Protein AF-Q7P648-F1 (afdb_monomer)

Structure (mmCIF, N/CA/C/O backbone):
data_AF-Q7P648-F1
#
_entry.id   AF-Q7P648-F1
#
loop_
_atom_site.group_PDB
_atom_site.id
_atom_site.type_symbol
_atom_site.label_atom_id
_atom_site.label_alt_id
_atom_site.label_comp_id
_atom_site.label_asym_id
_atom_site.label_entity_id
_atom_site.label_seq_id
_atom_site.pdbx_PDB_ins_code
_atom_site.Cartn_x
_atom_site.Cartn_y
_atom_site.Cartn_z
_atom_site.occupancy
_atom_site.B_iso_or_equiv
_atom_site.auth_seq_id
_atom_site.auth_comp_id
_atom_site.auth_asym_id
_atom_site.auth_atom_id
_atom_site.pdbx_PDB_model_num
ATOM 1 N N . MET A 1 1 ? 4.013 16.745 -14.734 1.00 41.75 1 MET A N 1
ATOM 2 C CA . MET A 1 1 ? 4.199 15.315 -14.386 1.00 41.75 1 MET A CA 1
ATOM 3 C C . MET A 1 1 ? 5.059 14.671 -15.479 1.00 41.75 1 MET A C 1
ATOM 5 O O . MET A 1 1 ? 4.629 14.628 -16.625 1.00 41.75 1 MET A O 1
ATOM 9 N N . GLN A 1 2 ? 6.311 14.293 -15.202 1.00 43.53 2 GLN A N 1
ATOM 10 C CA . GLN A 1 2 ? 7.154 13.600 -16.190 1.00 43.53 2 GLN A CA 1
ATOM 11 C C . GLN A 1 2 ? 6.906 12.091 -16.073 1.00 43.53 2 GLN A C 1
ATOM 13 O O . GLN A 1 2 ? 7.179 11.501 -15.031 1.00 43.53 2 GLN A O 1
ATOM 18 N N . TYR A 1 3 ? 6.356 11.461 -17.116 1.00 55.19 3 TYR A N 1
ATOM 19 C CA . TYR A 1 3 ? 6.206 10.007 -17.144 1.00 55.19 3 TYR A CA 1
ATOM 20 C C . TYR A 1 3 ? 7.590 9.349 -17.119 1.00 55.19 3 TYR A C 1
ATOM 22 O O . TYR A 1 3 ? 8.480 9.717 -17.886 1.00 55.19 3 TYR A O 1
ATOM 30 N N . ARG A 1 4 ? 7.767 8.350 -16.248 1.00 55.38 4 ARG A N 1
ATOM 31 C CA . ARG A 1 4 ? 9.038 7.623 -16.052 1.00 55.38 4 ARG A CA 1
ATOM 32 C C . ARG A 1 4 ? 9.595 7.008 -17.344 1.00 55.38 4 ARG A C 1
ATOM 34 O O . ARG A 1 4 ? 10.806 6.841 -17.484 1.00 55.38 4 ARG A O 1
ATOM 41 N N . THR A 1 5 ? 8.702 6.729 -18.288 1.00 58.66 5 THR A N 1
ATOM 42 C CA . THR A 1 5 ? 9.010 6.222 -19.624 1.00 58.66 5 THR A CA 1
ATOM 43 C C . THR A 1 5 ? 8.419 7.145 -20.685 1.00 58.66 5 THR A C 1
ATOM 45 O O . THR A 1 5 ? 7.750 6.685 -21.602 1.00 58.66 5 THR A O 1
ATOM 48 N N . LYS A 1 6 ? 8.615 8.467 -20.562 1.00 57.97 6 LYS A N 1
ATOM 49 C CA . LYS A 1 6 ? 8.433 9.330 -21.733 1.00 57.97 6 LYS A CA 1
ATOM 50 C C . LYS A 1 6 ? 9.359 8.804 -22.825 1.00 57.97 6 LYS A C 1
ATOM 52 O O . LYS A 1 6 ? 10.578 8.770 -22.636 1.00 57.97 6 LYS A O 1
ATOM 57 N N . ILE A 1 7 ? 8.758 8.374 -23.927 1.00 59.25 7 ILE A N 1
ATOM 58 C CA . ILE A 1 7 ? 9.444 8.182 -25.196 1.00 59.25 7 ILE A CA 1
ATOM 59 C C . ILE A 1 7 ? 9.730 9.607 -25.681 1.00 59.25 7 ILE A C 1
ATOM 61 O O . ILE A 1 7 ? 8.937 10.190 -26.401 1.00 59.25 7 ILE A O 1
ATOM 65 N N . ASN A 1 8 ? 10.759 10.241 -25.116 1.00 62.06 8 ASN A N 1
ATOM 66 C CA . ASN A 1 8 ? 11.302 11.465 -25.683 1.00 62.06 8 ASN A CA 1
ATOM 67 C C . ASN A 1 8 ? 12.472 11.014 -26.545 1.00 62.06 8 ASN A C 1
ATOM 69 O O . ASN A 1 8 ? 13.441 10.476 -26.000 1.00 62.06 8 ASN A O 1
ATOM 73 N N . GLU A 1 9 ? 12.315 11.134 -27.858 1.00 59.97 9 GLU A N 1
ATOM 74 C CA . GLU A 1 9 ? 13.152 10.482 -28.872 1.00 59.97 9 GLU A CA 1
ATOM 75 C C . GLU A 1 9 ? 14.646 10.787 -28.693 1.00 59.97 9 GLU A C 1
ATOM 77 O O . GLU A 1 9 ? 15.483 9.914 -28.897 1.00 59.97 9 GLU A O 1
ATOM 82 N N . GLU A 1 10 ? 14.977 11.963 -28.160 1.00 65.19 10 GLU A N 1
ATOM 83 C CA . GLU A 1 10 ? 16.351 12.450 -28.003 1.00 65.19 10 GLU A CA 1
ATOM 84 C C . GLU A 1 10 ? 17.234 11.642 -27.026 1.00 65.19 10 GLU A C 1
ATOM 86 O O . GLU A 1 10 ? 18.448 11.810 -27.034 1.00 65.19 10 GLU A O 1
ATOM 91 N N . ASN A 1 11 ? 16.679 10.783 -26.153 1.00 66.94 11 ASN A N 1
ATOM 92 C CA . ASN A 1 11 ? 17.452 10.149 -25.063 1.00 66.94 11 ASN A CA 1
ATOM 93 C C . ASN A 1 11 ? 17.079 8.685 -24.744 1.00 66.94 11 ASN A C 1
ATOM 95 O O . ASN A 1 11 ? 17.278 8.199 -23.618 1.00 66.94 11 ASN A O 1
ATOM 99 N N . ILE A 1 12 ? 16.515 7.947 -25.702 1.00 73.75 12 ILE A N 1
ATOM 100 C CA . ILE A 1 12 ? 16.133 6.544 -25.488 1.00 73.75 12 ILE A CA 1
ATOM 101 C C . ILE A 1 12 ? 17.317 5.625 -25.790 1.00 73.75 12 ILE A C 1
ATOM 103 O O . ILE A 1 12 ? 17.693 5.416 -26.934 1.00 73.75 12 ILE A O 1
ATOM 107 N N . LYS A 1 13 ? 17.884 5.029 -24.739 1.00 82.75 13 LYS A N 1
ATOM 108 C CA . LYS A 1 13 ? 18.907 3.981 -24.856 1.00 82.75 13 LYS A CA 1
ATOM 109 C C . LYS A 1 13 ? 18.249 2.607 -24.962 1.00 82.75 13 LYS A C 1
ATOM 111 O O . LYS A 1 13 ? 17.292 2.333 -24.235 1.00 82.75 13 LYS A O 1
ATOM 116 N N . GLU A 1 14 ? 18.822 1.714 -25.765 1.00 84.12 14 GLU A N 1
ATOM 117 C CA . GLU A 1 14 ? 18.399 0.308 -25.873 1.00 84.12 14 GLU A CA 1
ATOM 118 C C . GLU A 1 14 ? 18.271 -0.357 -24.493 1.00 84.12 14 GLU A C 1
ATOM 120 O O . GLU A 1 14 ? 17.258 -0.977 -24.175 1.00 84.12 14 GLU A O 1
ATOM 125 N N . SER A 1 15 ? 19.242 -0.127 -23.604 1.00 82.25 15 SER A N 1
ATOM 126 C CA . SER A 1 15 ? 19.221 -0.646 -22.232 1.00 82.25 15 SER A CA 1
ATOM 127 C C . SER A 1 15 ? 17.984 -0.217 -21.434 1.0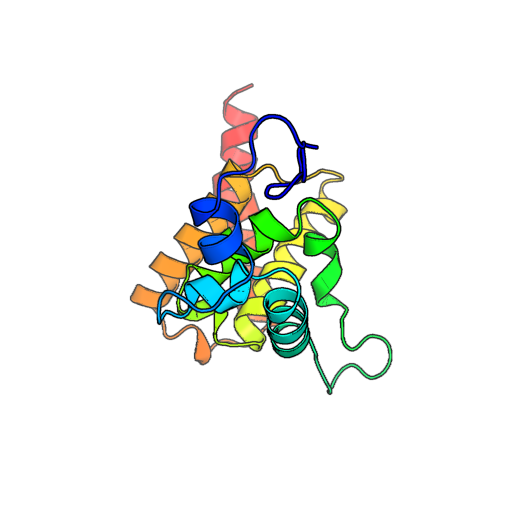0 82.25 15 SER A C 1
ATOM 129 O O . SER A 1 15 ? 17.471 -0.994 -20.628 1.00 82.25 15 SER A O 1
ATOM 131 N N . LYS A 1 16 ? 17.461 0.991 -21.675 1.00 79.00 16 LYS A N 1
ATOM 132 C CA . LYS A 1 16 ? 16.246 1.505 -21.029 1.00 79.00 16 LYS A CA 1
ATOM 133 C C . LYS A 1 16 ? 14.995 0.828 -21.583 1.00 79.00 16 LYS A C 1
ATOM 135 O O . LYS A 1 16 ? 14.087 0.538 -20.800 1.00 79.00 16 LYS A O 1
ATOM 140 N N . ILE A 1 17 ? 14.957 0.551 -22.889 1.00 80.50 17 ILE A N 1
ATOM 141 C CA . ILE A 1 17 ? 13.882 -0.224 -23.525 1.00 80.50 17 ILE A CA 1
ATOM 142 C C . ILE A 1 17 ? 13.879 -1.644 -22.957 1.00 80.50 17 ILE A C 1
ATOM 144 O O . ILE A 1 17 ? 12.867 -2.076 -22.407 1.00 80.50 17 ILE A O 1
ATOM 148 N N . LEU A 1 18 ? 15.028 -2.324 -22.993 1.00 81.88 18 LEU A N 1
ATOM 149 C CA . LEU A 1 18 ? 15.190 -3.676 -22.459 1.00 81.88 18 LEU A CA 1
ATOM 150 C C . LEU A 1 18 ? 14.778 -3.760 -20.987 1.00 81.88 18 LEU A C 1
ATOM 152 O O . LEU A 1 18 ? 14.035 -4.658 -20.616 1.00 81.88 18 LEU A O 1
ATOM 156 N N . PHE A 1 19 ? 15.186 -2.798 -20.157 1.00 79.12 19 PHE A N 1
ATOM 157 C CA . PHE A 1 19 ? 14.821 -2.769 -18.739 1.00 79.12 19 PHE A CA 1
ATOM 158 C C . PHE A 1 19 ? 13.329 -2.501 -18.487 1.00 79.12 19 PHE A C 1
ATOM 160 O O . PHE A 1 19 ? 12.764 -3.001 -17.516 1.00 79.12 19 PHE A O 1
ATOM 167 N N . SER A 1 20 ? 12.694 -1.670 -19.315 1.00 76.31 20 SER A N 1
ATOM 168 C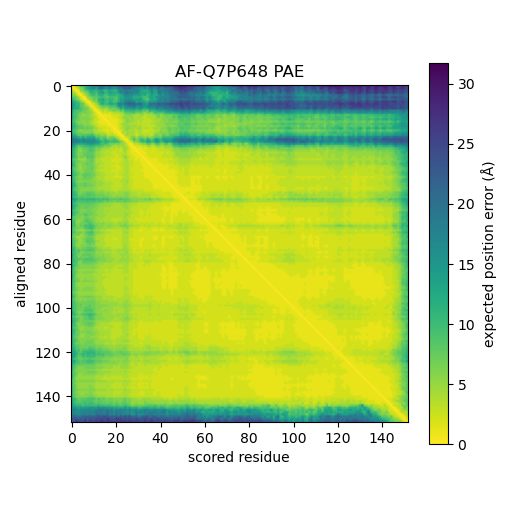 CA . SER A 1 20 ? 11.321 -1.211 -19.068 1.00 76.31 20 SER A CA 1
ATOM 169 C C . SER A 1 20 ? 10.265 -2.114 -19.699 1.00 76.31 20 SER A C 1
ATOM 171 O O . SER A 1 20 ? 9.151 -2.171 -19.186 1.00 76.31 20 SER A O 1
ATOM 173 N N . TYR A 1 21 ? 10.592 -2.800 -20.795 1.00 81.56 21 TYR A N 1
ATOM 174 C CA . TYR A 1 21 ? 9.623 -3.537 -21.610 1.00 81.56 21 TYR A CA 1
ATOM 175 C C . TYR A 1 21 ? 9.914 -5.034 -21.721 1.00 81.56 21 TYR A C 1
ATOM 177 O O . TYR A 1 21 ? 8.978 -5.796 -21.947 1.00 81.56 21 TYR A O 1
ATOM 185 N N . PHE A 1 22 ? 11.151 -5.476 -21.487 1.00 83.19 22 PHE A N 1
ATOM 186 C CA . PHE A 1 22 ? 11.527 -6.885 -21.589 1.00 83.19 22 PHE A CA 1
ATOM 187 C C . PHE A 1 22 ? 11.906 -7.468 -20.223 1.00 83.19 22 PHE A C 1
ATOM 189 O O . PHE A 1 22 ? 12.439 -6.790 -19.345 1.00 83.19 22 PHE A O 1
ATOM 196 N N . PHE A 1 23 ? 11.657 -8.764 -20.034 1.00 79.62 23 PHE A N 1
ATOM 197 C CA . PHE A 1 23 ? 11.993 -9.499 -18.809 1.00 79.62 23 PHE A CA 1
ATOM 198 C C . PHE A 1 23 ? 13.460 -9.944 -18.799 1.00 79.62 23 PHE A C 1
ATOM 200 O O . PHE A 1 23 ? 13.772 -11.111 -18.590 1.00 79.62 23 PHE A O 1
ATOM 207 N N . LYS A 1 24 ? 14.383 -9.009 -19.045 1.00 71.69 24 LYS A N 1
ATOM 208 C CA . LYS A 1 24 ? 15.821 -9.315 -19.116 1.00 71.69 24 LYS A CA 1
ATOM 209 C C . LYS A 1 24 ? 16.414 -9.701 -17.751 1.00 71.69 24 LYS A C 1
ATOM 211 O O . LYS A 1 24 ? 17.375 -10.455 -17.702 1.00 71.69 24 LYS A O 1
ATOM 216 N N . ASN A 1 25 ? 15.819 -9.217 -16.656 1.00 65.12 25 ASN A N 1
ATOM 217 C CA . ASN A 1 25 ? 16.218 -9.546 -15.286 1.00 65.12 25 ASN A CA 1
ATOM 218 C C . ASN A 1 25 ? 15.091 -10.305 -14.566 1.00 65.12 25 ASN A C 1
ATOM 220 O O . ASN A 1 25 ? 13.944 -9.852 -14.549 1.00 65.12 25 ASN A O 1
ATOM 224 N N . SER A 1 26 ? 15.423 -11.419 -13.911 1.00 64.44 26 SER A N 1
ATOM 225 C CA . SER A 1 26 ? 14.496 -12.225 -13.111 1.00 64.44 26 SER A CA 1
ATOM 226 C C . SER A 1 26 ? 14.333 -11.643 -11.701 1.00 64.44 26 SER A C 1
ATOM 228 O O . SER A 1 26 ? 15.190 -11.821 -10.838 1.00 64.44 26 SER A O 1
ATOM 230 N N . GLY A 1 27 ? 13.233 -10.937 -11.435 1.00 76.31 27 GLY A N 1
ATOM 231 C CA . GLY A 1 27 ? 12.921 -10.486 -10.077 1.00 76.31 27 GLY A CA 1
ATOM 232 C C . GLY A 1 27 ? 11.565 -9.804 -9.963 1.00 76.31 27 GLY A C 1
ATOM 233 O O . GLY A 1 27 ? 11.119 -9.159 -10.905 1.00 76.31 27 GLY A O 1
ATOM 234 N N . LYS A 1 28 ? 10.922 -9.882 -8.789 1.00 79.44 28 LYS A N 1
ATOM 235 C CA . LYS A 1 28 ? 9.562 -9.346 -8.539 1.00 79.44 28 LYS A CA 1
ATOM 236 C C . LYS A 1 28 ? 9.374 -7.893 -8.999 1.00 79.44 28 LYS A C 1
ATOM 238 O O . LYS A 1 28 ? 8.303 -7.510 -9.454 1.00 79.44 28 LYS A O 1
ATOM 243 N N . ARG A 1 29 ? 10.438 -7.087 -8.941 1.00 83.06 29 ARG A N 1
ATOM 244 C CA . ARG A 1 29 ? 10.427 -5.674 -9.334 1.00 83.06 29 ARG A CA 1
ATOM 245 C C . ARG A 1 29 ? 10.081 -5.445 -10.813 1.00 83.06 29 ARG A C 1
ATOM 247 O O . ARG A 1 29 ? 9.494 -4.412 -11.127 1.00 83.06 29 ARG A O 1
ATOM 254 N N . ILE A 1 30 ? 10.409 -6.370 -11.721 1.00 86.19 30 ILE A N 1
ATOM 255 C CA . ILE A 1 30 ? 10.086 -6.198 -13.149 1.00 86.19 30 ILE A CA 1
ATOM 256 C C . ILE A 1 30 ? 8.571 -6.189 -13.384 1.00 86.19 30 ILE A C 1
ATOM 258 O O . ILE A 1 30 ? 8.087 -5.439 -14.231 1.00 86.19 30 ILE A O 1
ATOM 262 N N . LEU A 1 31 ? 7.821 -6.926 -12.555 1.00 86.94 31 LEU A N 1
ATOM 263 C CA . LEU A 1 31 ? 6.364 -7.037 -12.633 1.00 86.94 31 LEU A CA 1
ATOM 264 C C . LEU A 1 31 ? 5.669 -5.689 -12.430 1.00 86.94 31 LEU A C 1
ATOM 266 O O . LEU A 1 31 ? 4.593 -5.467 -12.968 1.00 86.94 31 LEU A O 1
ATOM 270 N N . VAL A 1 32 ? 6.302 -4.775 -11.691 1.00 88.81 32 VAL A N 1
ATOM 271 C CA . VAL A 1 32 ? 5.755 -3.449 -11.362 1.00 88.81 32 VAL A CA 1
ATOM 272 C C . VAL A 1 32 ? 6.394 -2.314 -12.165 1.00 88.81 32 VAL A C 1
ATOM 274 O O . VAL A 1 32 ? 5.872 -1.197 -12.195 1.00 88.81 32 VAL A O 1
ATOM 277 N N . ILE A 1 33 ? 7.510 -2.588 -12.848 1.00 86.88 33 ILE A N 1
ATOM 278 C CA . IL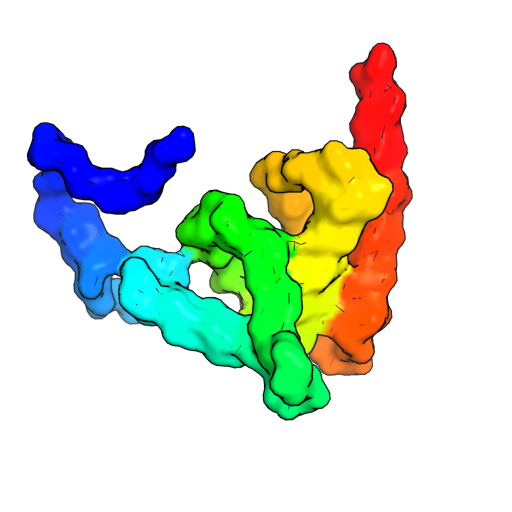E A 1 33 ? 8.159 -1.656 -13.780 1.00 86.88 33 ILE A CA 1
ATOM 279 C C . ILE A 1 33 ? 7.551 -1.775 -15.176 1.00 86.88 33 ILE A C 1
ATOM 281 O O . ILE A 1 33 ? 7.305 -0.747 -15.811 1.00 86.88 33 ILE A O 1
ATOM 285 N N . ASN A 1 34 ? 7.299 -2.994 -15.655 1.00 89.56 34 ASN A N 1
ATOM 286 C CA . ASN A 1 34 ? 6.780 -3.215 -16.998 1.00 89.56 34 ASN A CA 1
ATOM 287 C C . ASN A 1 34 ? 5.373 -2.584 -17.153 1.00 89.56 34 ASN A C 1
ATOM 289 O O . ASN A 1 34 ? 4.492 -2.858 -16.336 1.00 89.56 34 ASN A O 1
ATOM 293 N N . PRO A 1 35 ? 5.139 -1.698 -18.147 1.00 86.75 35 PRO A N 1
ATOM 294 C CA . PRO A 1 35 ? 3.856 -1.017 -18.366 1.00 86.75 35 PRO A CA 1
ATOM 295 C C . PRO A 1 35 ? 2.622 -1.914 -18.428 1.00 86.75 35 PRO A C 1
ATOM 297 O O . PRO A 1 35 ? 1.613 -1.545 -17.843 1.00 86.75 35 PRO A O 1
ATOM 300 N N . LEU A 1 36 ? 2.701 -3.072 -19.082 1.00 88.69 36 LEU A N 1
ATOM 301 C CA . LEU A 1 36 ? 1.558 -3.977 -19.225 1.00 88.69 36 LEU A CA 1
ATOM 302 C C . LEU A 1 36 ? 1.407 -4.869 -17.996 1.00 88.69 36 LEU A C 1
ATOM 304 O O . LEU A 1 36 ? 0.339 -4.956 -17.395 1.00 88.69 36 LEU A O 1
ATOM 308 N N . THR A 1 37 ? 2.512 -5.475 -17.566 1.00 90.69 37 THR A N 1
ATOM 309 C CA . THR A 1 37 ? 2.509 -6.431 -16.454 1.00 90.69 37 THR A CA 1
ATOM 310 C C . THR A 1 37 ? 2.063 -5.772 -15.152 1.00 90.69 37 THR A C 1
ATOM 312 O O . THR A 1 37 ? 1.300 -6.371 -14.393 1.00 90.69 37 THR A O 1
ATOM 315 N N . ARG A 1 38 ? 2.453 -4.511 -14.913 1.00 91.88 38 ARG A N 1
ATOM 316 C CA . ARG A 1 38 ? 2.047 -3.800 -13.695 1.00 91.88 38 ARG A CA 1
ATOM 317 C C . ARG A 1 38 ? 0.533 -3.634 -13.603 1.00 91.88 38 ARG A C 1
ATOM 319 O O . ARG A 1 38 ? 0.009 -3.666 -12.499 1.00 91.88 38 ARG A O 1
ATOM 326 N N . LEU A 1 39 ? -0.161 -3.451 -14.730 1.00 93.50 39 LEU A N 1
ATOM 327 C CA . LEU A 1 39 ? -1.614 -3.271 -14.736 1.00 93.50 39 LEU A CA 1
ATOM 328 C C . LEU A 1 39 ? -2.301 -4.553 -14.273 1.00 93.50 39 LEU A C 1
ATOM 330 O O . LEU A 1 39 ? -3.166 -4.498 -13.404 1.00 93.50 39 LEU A O 1
ATOM 334 N N . TRP A 1 40 ? -1.847 -5.704 -14.776 1.00 94.19 40 TRP A N 1
ATOM 335 C CA . TRP A 1 40 ? -2.377 -7.003 -14.372 1.00 94.19 40 TRP A CA 1
ATOM 336 C C . TRP A 1 40 ? -2.134 -7.290 -12.887 1.00 94.19 40 TRP A C 1
ATOM 338 O O . TRP A 1 40 ? -3.068 -7.624 -12.161 1.00 94.19 40 TRP A O 1
ATOM 348 N N . TRP A 1 41 ? -0.899 -7.111 -12.403 1.00 92.31 41 TRP A N 1
ATOM 349 C CA . TRP A 1 41 ? -0.580 -7.400 -11.000 1.00 92.31 41 TRP A CA 1
ATOM 350 C C . TRP A 1 41 ? -1.267 -6.450 -10.031 1.00 92.31 41 TRP A C 1
ATOM 352 O O . TRP A 1 41 ? -1.779 -6.905 -9.014 1.00 92.31 41 TRP A O 1
ATOM 362 N N . VAL A 1 42 ? -1.309 -5.152 -10.338 1.00 95.38 42 VAL A N 1
ATOM 363 C CA . VAL A 1 42 ? -2.032 -4.186 -9.502 1.00 95.38 42 VAL A CA 1
ATOM 364 C C . VAL A 1 42 ? -3.518 -4.520 -9.498 1.00 95.38 42 VAL A C 1
ATOM 366 O O . VAL A 1 42 ? -4.097 -4.600 -8.421 1.00 95.38 42 VAL A O 1
ATOM 369 N N . GLY A 1 43 ? -4.108 -4.794 -10.667 1.00 95.81 43 GLY A N 1
ATOM 370 C CA . GLY A 1 43 ? -5.505 -5.210 -10.784 1.00 95.81 43 GLY A CA 1
ATOM 371 C C . GLY A 1 43 ? -5.812 -6.431 -9.922 1.00 95.81 43 GLY A C 1
ATOM 372 O O . GLY A 1 43 ? -6.727 -6.388 -9.110 1.00 95.81 43 GLY A O 1
ATOM 373 N N . ARG A 1 44 ? -4.985 -7.480 -10.000 1.00 94.38 44 ARG A N 1
ATOM 374 C CA . ARG A 1 44 ? -5.123 -8.680 -9.160 1.00 94.38 44 ARG A CA 1
ATOM 375 C C . ARG A 1 44 ? -5.051 -8.378 -7.659 1.00 94.38 44 ARG A C 1
ATOM 377 O O . ARG A 1 44 ? -5.740 -9.026 -6.883 1.00 94.38 44 ARG A O 1
ATOM 384 N N . GLN A 1 45 ? -4.192 -7.448 -7.248 1.00 94.88 45 GLN A N 1
ATOM 385 C CA . GLN A 1 45 ? -3.967 -7.126 -5.834 1.00 94.88 45 GLN A CA 1
ATOM 386 C C . GLN A 1 45 ? -5.069 -6.245 -5.243 1.00 94.88 45 GLN A C 1
ATOM 388 O O . GLN A 1 45 ? -5.371 -6.355 -4.058 1.00 94.88 45 GLN A O 1
ATOM 393 N N . VAL A 1 46 ? -5.666 -5.371 -6.053 1.00 96.81 46 VAL A N 1
ATOM 394 C CA . VAL A 1 46 ? -6.728 -4.461 -5.601 1.00 96.81 46 VAL A CA 1
ATOM 395 C C . VAL A 1 46 ? -8.135 -5.005 -5.821 1.00 96.81 46 VAL A C 1
ATOM 397 O O . VAL A 1 46 ? -9.058 -4.490 -5.203 1.00 96.81 46 VAL A O 1
ATOM 400 N N . TYR A 1 47 ? -8.294 -6.030 -6.663 1.00 97.25 47 TYR A N 1
ATOM 401 C CA . TYR A 1 47 ? -9.576 -6.682 -6.892 1.00 97.25 47 TYR A CA 1
ATOM 402 C C . TYR A 1 47 ? -10.105 -7.324 -5.606 1.00 97.25 47 TYR A C 1
ATOM 404 O O . TYR A 1 47 ? -9.385 -8.043 -4.903 1.00 97.25 47 TYR A O 1
ATOM 412 N N . ASP A 1 48 ? -11.373 -7.071 -5.320 1.00 96.94 48 ASP A N 1
ATOM 413 C CA . ASP A 1 48 ? -12.107 -7.623 -4.194 1.00 96.94 48 ASP A CA 1
ATOM 414 C C . ASP A 1 48 ? -13.432 -8.200 -4.689 1.00 96.94 48 ASP A C 1
ATOM 416 O O . ASP A 1 48 ? -14.373 -7.471 -4.994 1.00 96.94 48 ASP A O 1
ATOM 420 N N . SER A 1 49 ? -13.508 -9.527 -4.776 1.00 96.50 49 SER A N 1
ATOM 421 C CA . SER A 1 49 ? -14.711 -10.220 -5.242 1.00 96.50 49 SER A CA 1
ATOM 422 C C . SER A 1 49 ? -15.890 -10.109 -4.278 1.00 96.50 49 SER A C 1
ATOM 424 O O . SER A 1 49 ? -17.005 -10.429 -4.675 1.00 96.50 49 SER A O 1
ATOM 426 N N . SER A 1 50 ? -15.660 -9.709 -3.022 1.00 95.50 50 SER A N 1
ATOM 427 C CA . SER A 1 50 ? -16.739 -9.540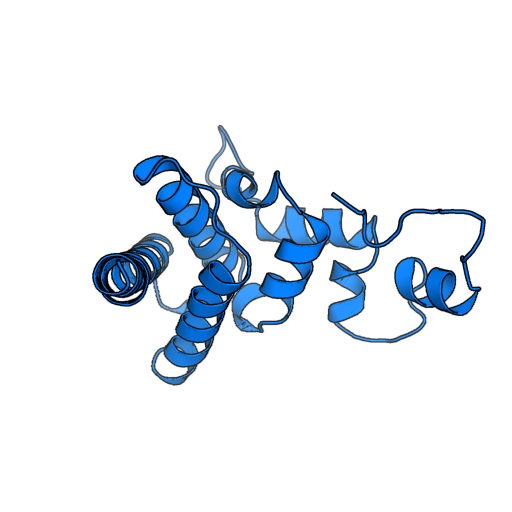 -2.044 1.00 95.50 50 SER A CA 1
ATOM 428 C C . SER A 1 50 ? -17.518 -8.237 -2.247 1.00 95.50 50 SER A C 1
ATOM 430 O O . SER A 1 50 ? -18.689 -8.162 -1.883 1.00 95.50 50 SER A O 1
ATOM 432 N N . ASN A 1 51 ? -16.905 -7.232 -2.881 1.00 95.38 51 ASN A N 1
ATOM 433 C CA . ASN A 1 51 ? -17.545 -5.959 -3.192 1.00 95.38 51 ASN A CA 1
ATOM 434 C C . ASN A 1 51 ? -18.057 -5.970 -4.637 1.00 95.38 51 ASN A C 1
ATOM 436 O O . ASN A 1 51 ? -17.351 -5.577 -5.563 1.00 95.38 51 ASN A O 1
ATOM 440 N N . THR A 1 52 ? -19.291 -6.433 -4.839 1.00 94.12 52 THR A N 1
ATOM 441 C CA . THR A 1 52 ? -19.883 -6.588 -6.178 1.00 94.12 52 THR A CA 1
ATOM 442 C C . THR A 1 52 ? -20.190 -5.263 -6.873 1.00 94.12 52 THR A C 1
ATOM 444 O O . THR A 1 52 ? -20.208 -5.217 -8.100 1.00 94.12 52 THR A O 1
ATOM 447 N N . GLU A 1 53 ? -20.423 -4.189 -6.118 1.00 97.06 53 GLU A N 1
ATOM 448 C CA . GLU A 1 53 ? -20.724 -2.863 -6.673 1.00 97.06 53 GLU A CA 1
ATOM 449 C C . GLU A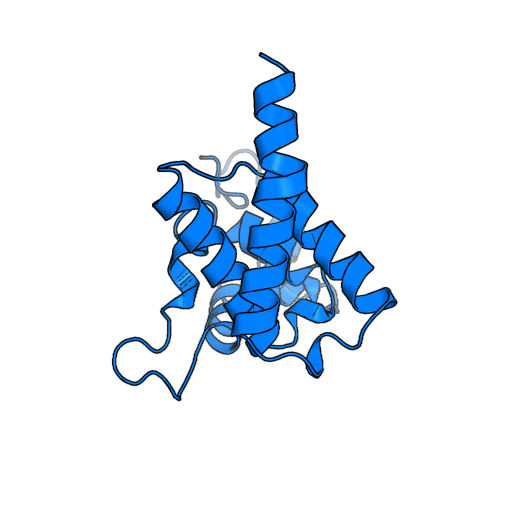 1 53 ? -19.465 -2.168 -7.196 1.00 97.06 53 GLU A C 1
ATOM 451 O O . GLU A 1 53 ? -19.478 -1.555 -8.265 1.00 97.06 53 GLU A O 1
ATOM 456 N N . ASN A 1 54 ? -18.360 -2.274 -6.455 1.00 96.75 54 ASN A N 1
ATOM 457 C CA . ASN A 1 54 ? -17.081 -1.698 -6.841 1.00 96.75 54 ASN A CA 1
ATOM 458 C C . ASN A 1 54 ? -15.909 -2.607 -6.437 1.00 96.75 54 ASN A C 1
ATOM 460 O O . ASN A 1 54 ? -15.214 -2.323 -5.455 1.00 96.75 54 ASN A O 1
ATOM 464 N N . PRO A 1 55 ? -15.604 -3.648 -7.235 1.00 97.25 55 PRO A N 1
ATOM 465 C CA . PRO A 1 55 ? -14.517 -4.582 -6.935 1.00 97.25 55 PRO A CA 1
ATOM 466 C C . PRO A 1 55 ? -13.120 -3.946 -6.906 1.00 97.25 55 PRO A C 1
ATOM 468 O O . PRO A 1 55 ? -12.166 -4.575 -6.460 1.00 97.25 55 PRO A O 1
ATOM 471 N N . PHE A 1 56 ? -12.969 -2.715 -7.406 1.00 97.38 56 PHE A N 1
ATOM 472 C CA . PHE A 1 56 ? -11.693 -2.005 -7.521 1.00 97.38 56 PHE A CA 1
ATOM 473 C C . PHE A 1 56 ? -11.648 -0.711 -6.692 1.00 97.38 56 PHE A C 1
ATOM 475 O O . PHE A 1 56 ? -10.849 0.184 -6.982 1.00 97.38 56 PHE A O 1
ATOM 482 N N . TYR A 1 57 ? -12.470 -0.604 -5.644 1.00 97.12 57 TYR A N 1
ATOM 483 C CA . TYR A 1 57 ? -12.580 0.586 -4.788 1.00 97.12 57 TYR A CA 1
ATOM 484 C C . TYR A 1 57 ? -11.233 1.108 -4.254 1.00 97.12 57 TYR A C 1
ATOM 486 O O . TYR A 1 57 ? -11.039 2.314 -4.116 1.00 97.12 57 TYR A O 1
ATOM 494 N N . ALA A 1 58 ? -10.259 0.223 -4.025 1.00 97.56 58 ALA A N 1
ATOM 495 C CA . ALA A 1 58 ? -8.932 0.584 -3.530 1.00 97.56 58 ALA A CA 1
ATOM 496 C C . ALA A 1 58 ? -8.047 1.338 -4.555 1.00 97.56 58 ALA A C 1
ATOM 498 O O . ALA A 1 58 ? -6.933 1.745 -4.225 1.00 97.56 58 ALA A O 1
ATOM 499 N N . LEU A 1 59 ? -8.492 1.554 -5.799 1.00 97.12 59 LEU A N 1
ATOM 500 C CA . LEU A 1 59 ? -7.703 2.267 -6.816 1.00 97.12 59 LEU A CA 1
ATOM 501 C C . LEU A 1 59 ? -7.624 3.785 -6.613 1.00 97.12 59 LEU A C 1
ATOM 503 O O . LEU A 1 59 ? -6.774 4.421 -7.241 1.00 97.12 59 LEU A O 1
ATOM 507 N N . GLU A 1 60 ? -8.459 4.376 -5.756 1.00 96.44 60 GLU A N 1
ATOM 508 C CA . GLU A 1 60 ? -8.578 5.835 -5.611 1.00 96.44 60 GLU A CA 1
ATOM 509 C C . GLU A 1 60 ? -7.229 6.533 -5.395 1.00 96.44 60 GLU A C 1
ATOM 511 O O . GLU A 1 60 ? -6.866 7.448 -6.143 1.00 96.44 60 GLU A O 1
ATOM 516 N N . PHE A 1 61 ? -6.413 6.037 -4.461 1.00 97.19 61 PHE A N 1
ATOM 517 C CA . PHE A 1 61 ? -5.096 6.616 -4.187 1.00 97.19 61 PHE A CA 1
ATOM 518 C C . PHE A 1 61 ? -4.125 6.507 -5.380 1.00 97.19 61 PHE A C 1
ATOM 520 O O . PHE A 1 61 ? -3.202 7.316 -5.523 1.00 97.19 61 PHE A O 1
ATOM 527 N N . LEU A 1 62 ? -4.304 5.523 -6.263 1.00 96.44 62 LEU A N 1
ATOM 528 C CA . LEU A 1 62 ? -3.405 5.254 -7.388 1.00 96.44 62 LEU A CA 1
ATOM 529 C C . LEU A 1 62 ? -3.735 6.055 -8.657 1.00 96.44 62 LEU A C 1
ATOM 531 O O . LEU A 1 62 ? -2.926 6.044 -9.589 1.00 96.44 62 LEU A O 1
ATOM 535 N N . LYS A 1 63 ? -4.850 6.801 -8.694 1.00 93.50 63 LYS A N 1
ATOM 536 C CA . LYS A 1 63 ? -5.254 7.624 -9.855 1.00 93.50 63 LYS A CA 1
ATOM 537 C C . LYS A 1 63 ? -4.200 8.658 -10.272 1.00 93.50 63 LYS A C 1
ATOM 539 O O . LYS A 1 63 ? -4.108 9.018 -11.443 1.00 93.50 63 LYS A O 1
ATOM 544 N N . ARG A 1 64 ? -3.384 9.137 -9.327 1.00 90.50 64 ARG A N 1
ATOM 545 C CA . ARG A 1 64 ? -2.293 10.097 -9.570 1.00 90.50 64 ARG A CA 1
ATOM 546 C C . ARG A 1 64 ? -0.942 9.430 -9.348 1.00 90.50 64 ARG A C 1
ATOM 548 O O . ARG A 1 64 ? -0.735 8.803 -8.317 1.00 90.50 64 ARG A O 1
ATOM 555 N N . ASP A 1 65 ? -0.005 9.630 -10.278 1.00 90.19 65 ASP A N 1
ATOM 556 C CA . ASP A 1 65 ? 1.370 9.105 -10.186 1.00 90.19 65 ASP A CA 1
ATOM 557 C C . ASP A 1 65 ? 1.440 7.568 -10.015 1.00 90.19 65 ASP A C 1
ATOM 559 O O . ASP A 1 65 ? 2.245 7.025 -9.254 1.00 90.19 65 ASP A O 1
ATOM 563 N N . PHE A 1 66 ? 0.578 6.860 -10.757 1.00 93.12 66 PHE A N 1
ATOM 564 C CA . PHE A 1 66 ? 0.393 5.407 -10.694 1.00 93.12 66 PHE A CA 1
ATOM 565 C C . PHE A 1 66 ? 1.717 4.634 -10.666 1.00 93.12 66 PHE A C 1
ATOM 567 O O . PHE A 1 66 ? 1.999 3.894 -9.727 1.00 93.12 66 PHE A O 1
ATOM 574 N N . GLY A 1 67 ? 2.580 4.844 -11.666 1.00 91.12 67 GLY A N 1
ATOM 575 C CA . GLY A 1 67 ? 3.816 4.074 -11.807 1.00 91.12 67 GLY A CA 1
ATOM 576 C C . GLY A 1 67 ? 4.799 4.248 -10.645 1.00 91.12 67 GLY A C 1
ATOM 577 O O . GLY A 1 67 ? 5.495 3.298 -10.285 1.00 91.12 67 GLY A O 1
ATOM 578 N N . THR A 1 68 ? 4.865 5.436 -10.046 1.00 91.75 68 THR A N 1
ATOM 579 C CA . THR A 1 68 ? 5.750 5.700 -8.904 1.00 91.75 68 THR A CA 1
ATOM 580 C C . THR A 1 68 ? 5.154 5.147 -7.619 1.00 91.75 68 THR A C 1
ATOM 582 O O . THR A 1 68 ? 5.878 4.510 -6.850 1.00 91.75 68 THR A O 1
ATOM 585 N N . LYS A 1 69 ? 3.855 5.357 -7.375 1.00 95.38 69 LYS A N 1
ATOM 586 C CA . LYS A 1 69 ? 3.163 4.830 -6.190 1.00 95.38 69 LYS A CA 1
ATOM 587 C C . LYS A 1 69 ? 3.203 3.304 -6.160 1.00 95.38 69 LYS A C 1
ATOM 589 O O . LYS A 1 69 ? 3.656 2.745 -5.165 1.00 95.38 69 LYS A O 1
ATOM 594 N N . VAL A 1 70 ? 2.864 2.656 -7.278 1.00 95.12 70 VAL A N 1
ATOM 595 C CA . VAL A 1 70 ? 2.941 1.197 -7.455 1.00 95.12 70 VAL A CA 1
ATOM 596 C C . VAL A 1 70 ? 4.357 0.697 -7.185 1.00 95.12 70 VAL A C 1
ATOM 598 O O . VAL A 1 70 ? 4.536 -0.176 -6.342 1.00 95.12 70 VAL A O 1
ATOM 601 N N . LEU A 1 71 ? 5.389 1.283 -7.804 1.00 93.19 71 LEU A N 1
ATOM 602 C CA . LEU A 1 71 ? 6.756 0.824 -7.544 1.00 93.19 71 LEU A CA 1
ATOM 603 C C . LEU A 1 71 ? 7.126 0.928 -6.058 1.00 93.19 71 LEU A C 1
ATOM 605 O O . LEU A 1 71 ? 7.728 0.001 -5.523 1.00 93.19 71 LEU A O 1
ATOM 609 N N . ASN A 1 72 ? 6.813 2.051 -5.405 1.00 95.12 72 ASN A N 1
ATOM 610 C CA . ASN A 1 72 ? 7.175 2.241 -4.000 1.00 95.12 72 ASN A CA 1
ATOM 611 C C . ASN A 1 72 ? 6.420 1.260 -3.088 1.00 95.12 72 ASN A C 1
ATOM 613 O O . ASN A 1 72 ? 7.050 0.685 -2.211 1.00 95.12 72 ASN A O 1
ATOM 617 N N . LEU A 1 73 ? 5.116 1.049 -3.300 1.00 96.12 73 LEU A N 1
ATOM 618 C CA . LEU A 1 73 ? 4.299 0.140 -2.487 1.00 96.12 73 LEU A CA 1
ATOM 619 C C . LEU A 1 73 ? 4.742 -1.320 -2.649 1.00 96.12 73 LEU A C 1
ATOM 621 O O . LEU A 1 73 ? 5.067 -1.988 -1.673 1.00 96.12 73 LEU A 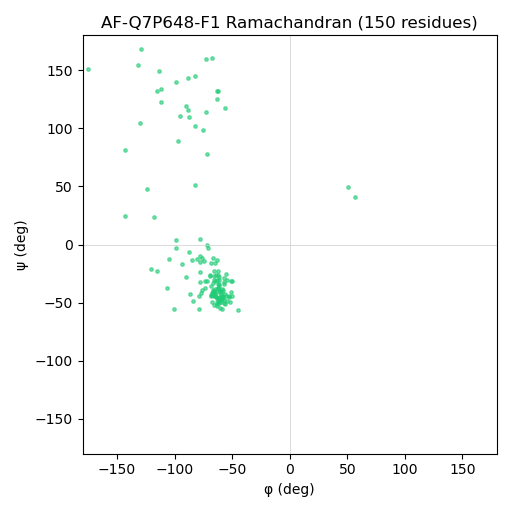O 1
ATOM 625 N N . PHE A 1 74 ? 4.846 -1.800 -3.887 1.00 93.81 74 PHE A N 1
ATOM 626 C CA . PHE A 1 74 ? 5.198 -3.194 -4.176 1.00 93.81 74 PHE A CA 1
ATOM 627 C C . PHE A 1 74 ? 6.696 -3.505 -4.026 1.00 93.81 74 PHE A C 1
ATOM 629 O O . PHE A 1 74 ? 7.136 -4.615 -4.316 1.00 93.81 74 PHE A O 1
ATOM 636 N N . SER A 1 75 ? 7.498 -2.541 -3.562 1.00 92.00 75 SER A N 1
ATOM 637 C CA . SER A 1 75 ? 8.860 -2.814 -3.088 1.00 92.00 75 SER A CA 1
ATOM 638 C C . SER A 1 75 ? 8.876 -3.452 -1.692 1.00 92.00 75 SER A C 1
ATOM 640 O O . SER A 1 75 ? 9.922 -3.938 -1.268 1.00 92.00 75 SER A O 1
ATOM 642 N N . TYR A 1 76 ? 7.743 -3.463 -0.982 1.00 93.56 76 TYR A N 1
ATOM 643 C CA . TYR A 1 76 ? 7.604 -4.076 0.337 1.00 93.56 76 TYR A CA 1
ATOM 644 C C . TYR A 1 76 ? 6.972 -5.469 0.246 1.00 93.56 76 TYR A C 1
ATOM 646 O O . TYR A 1 76 ? 6.018 -5.684 -0.498 1.00 93.56 76 TYR A O 1
ATOM 654 N N . ASN A 1 77 ? 7.470 -6.425 1.039 1.00 92.25 77 ASN A N 1
ATOM 655 C CA . ASN A 1 77 ? 7.012 -7.819 0.973 1.00 92.25 77 ASN A CA 1
ATOM 656 C C . ASN A 1 77 ? 5.554 -8.012 1.411 1.00 92.25 77 ASN A C 1
ATOM 658 O O . ASN A 1 77 ? 4.869 -8.852 0.826 1.00 92.25 77 ASN A O 1
ATOM 662 N N . TYR A 1 78 ? 5.066 -7.224 2.376 1.00 94.44 78 TYR A N 1
ATOM 663 C CA . TYR A 1 78 ? 3.670 -7.281 2.828 1.00 94.44 78 TYR A CA 1
ATOM 664 C C . TYR A 1 78 ? 2.672 -6.928 1.714 1.00 94.44 78 TYR A C 1
ATOM 666 O O . TYR A 1 78 ? 1.528 -7.366 1.750 1.00 94.44 78 TYR A O 1
ATOM 674 N N . ALA A 1 79 ? 3.101 -6.186 0.684 1.00 93.38 79 ALA A N 1
ATOM 675 C CA . ALA A 1 79 ? 2.252 -5.817 -0.448 1.00 93.38 79 ALA A CA 1
ATOM 676 C C . ALA A 1 79 ? 1.954 -7.005 -1.384 1.00 93.38 79 ALA A C 1
ATOM 678 O O . ALA A 1 79 ? 1.254 -6.854 -2.379 1.00 93.38 79 ALA A O 1
ATOM 679 N N . ASN A 1 80 ? 2.486 -8.199 -1.092 1.00 91.44 80 ASN A N 1
ATOM 680 C CA . ASN A 1 80 ? 2.061 -9.426 -1.766 1.00 91.44 80 ASN A CA 1
ATOM 681 C C . ASN A 1 80 ? 0.721 -9.956 -1.231 1.00 91.44 80 ASN A C 1
ATOM 683 O O . ASN A 1 80 ? 0.125 -10.803 -1.894 1.00 91.44 80 ASN A O 1
ATOM 687 N N . ASN A 1 81 ? 0.253 -9.473 -0.073 1.00 95.75 81 ASN A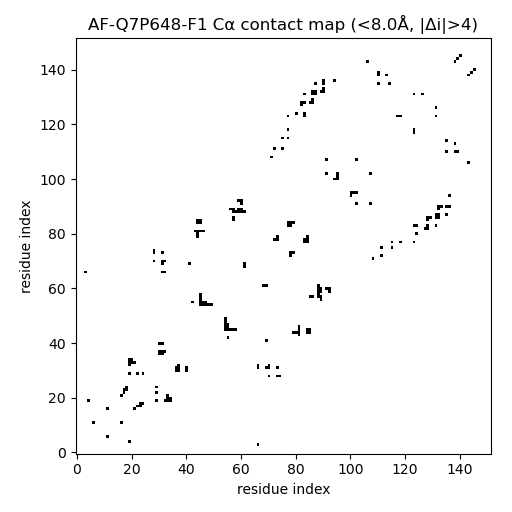 N 1
ATOM 688 C CA . ASN A 1 81 ? -1.068 -9.786 0.456 1.00 95.75 81 ASN A CA 1
ATOM 689 C C . ASN A 1 81 ? -2.101 -8.752 -0.057 1.00 95.75 81 ASN A C 1
ATOM 691 O O . ASN A 1 81 ? -1.971 -7.560 0.260 1.00 95.75 81 ASN A O 1
ATOM 695 N N . PRO A 1 82 ? -3.142 -9.176 -0.803 1.00 96.62 82 PRO A N 1
ATOM 696 C CA . PRO A 1 82 ? -4.195 -8.286 -1.294 1.00 96.62 82 PRO A CA 1
ATOM 697 C C . PRO A 1 82 ? -4.929 -7.528 -0.182 1.00 96.62 82 PRO A C 1
ATOM 699 O O . PRO A 1 82 ? -5.183 -6.336 -0.331 1.00 96.62 82 PRO A O 1
ATOM 702 N N . LYS A 1 83 ? -5.204 -8.176 0.962 1.00 97.19 83 LYS A N 1
ATOM 703 C CA . LYS A 1 83 ? -5.875 -7.553 2.119 1.00 97.19 83 LYS A CA 1
ATOM 704 C C . LYS A 1 83 ? -5.070 -6.364 2.639 1.00 97.19 83 LYS A C 1
ATOM 706 O O . LYS A 1 83 ? -5.595 -5.263 2.777 1.00 97.19 83 LYS A O 1
ATOM 711 N N . ILE A 1 84 ? -3.767 -6.563 2.850 1.00 97.88 84 ILE A N 1
ATOM 712 C CA . ILE A 1 84 ? -2.863 -5.502 3.319 1.00 97.88 84 ILE A CA 1
ATOM 713 C C . ILE A 1 84 ? -2.750 -4.394 2.264 1.00 97.88 84 ILE A C 1
ATOM 715 O O . ILE A 1 84 ? -2.812 -3.211 2.593 1.00 97.88 84 ILE A O 1
ATOM 719 N N . THR A 1 85 ? -2.613 -4.757 0.988 1.00 97.75 85 THR A N 1
ATOM 720 C CA . THR A 1 85 ? -2.508 -3.785 -0.111 1.00 97.75 85 THR A CA 1
ATOM 721 C C . THR A 1 85 ? -3.756 -2.907 -0.198 1.00 97.75 85 THR A C 1
ATOM 723 O O . THR A 1 85 ? -3.626 -1.682 -0.242 1.00 97.75 85 THR A O 1
ATOM 726 N N . ARG A 1 86 ? -4.957 -3.498 -0.167 1.00 98.38 86 ARG A N 1
ATOM 727 C CA . ARG A 1 86 ? -6.217 -2.745 -0.161 1.00 98.38 86 ARG A CA 1
ATOM 728 C C . ARG A 1 86 ? -6.325 -1.852 1.067 1.00 98.38 86 ARG A C 1
ATOM 730 O O . ARG A 1 86 ? -6.543 -0.658 0.890 1.00 98.38 86 ARG A O 1
ATOM 737 N N . ALA A 1 87 ? -6.059 -2.373 2.268 1.00 98.44 87 ALA A N 1
ATOM 738 C CA . ALA A 1 87 ? -6.071 -1.583 3.502 1.00 98.44 87 ALA A CA 1
ATOM 739 C C . ALA A 1 87 ? -5.191 -0.326 3.402 1.00 98.44 87 ALA A C 1
ATOM 741 O O . ALA A 1 87 ? -5.615 0.775 3.747 1.00 98.44 87 ALA A O 1
ATOM 742 N N . ILE A 1 88 ? -3.973 -0.467 2.872 1.00 98.50 88 ILE A N 1
ATOM 743 C CA . ILE A 1 88 ? -3.052 0.659 2.682 1.00 98.50 88 ILE A CA 1
ATOM 744 C C . ILE A 1 88 ? -3.630 1.700 1.728 1.00 98.50 88 ILE A C 1
ATOM 746 O O . ILE A 1 88 ? -3.610 2.894 2.029 1.00 98.50 88 ILE A O 1
ATOM 750 N N . LEU A 1 89 ? -4.100 1.266 0.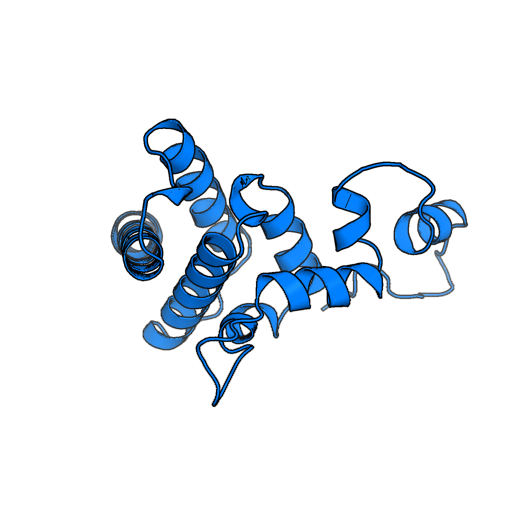561 1.00 98.56 89 LEU A N 1
ATOM 751 C CA . LEU A 1 89 ? -4.590 2.177 -0.469 1.00 98.56 89 LEU A CA 1
ATOM 752 C C . LEU A 1 89 ? -5.859 2.909 -0.025 1.00 98.56 89 LEU A C 1
ATOM 754 O O . LEU A 1 89 ? -5.963 4.119 -0.237 1.00 98.56 89 LEU A O 1
ATOM 758 N N . VAL A 1 90 ? -6.767 2.196 0.642 1.00 98.62 90 VAL A N 1
ATOM 759 C CA . VAL A 1 90 ? -7.992 2.748 1.229 1.00 98.62 90 VAL A CA 1
ATOM 760 C C . VAL A 1 90 ? -7.636 3.794 2.275 1.00 98.62 90 VAL A C 1
ATOM 762 O O . VAL A 1 90 ? -8.013 4.952 2.109 1.00 98.62 90 VAL A O 1
ATOM 765 N N . ALA A 1 91 ? -6.806 3.448 3.264 1.00 98.69 91 ALA A N 1
ATOM 766 C CA . ALA A 1 91 ? -6.401 4.376 4.317 1.00 98.69 91 ALA A CA 1
ATOM 767 C C . ALA A 1 91 ? -5.761 5.657 3.759 1.00 98.69 91 ALA A C 1
ATOM 769 O O . ALA A 1 91 ? -6.063 6.757 4.217 1.00 98.69 91 ALA A O 1
ATOM 770 N N . LEU A 1 92 ? -4.894 5.542 2.747 1.00 98.56 92 LEU A N 1
ATOM 771 C CA . LEU A 1 92 ? -4.272 6.707 2.112 1.00 98.56 92 LEU A CA 1
ATOM 772 C C . LEU A 1 92 ? -5.290 7.575 1.362 1.00 98.56 92 LEU A C 1
ATOM 774 O O . LEU A 1 92 ? -5.205 8.799 1.446 1.00 98.56 92 LEU A O 1
ATOM 778 N N . SER A 1 93 ? -6.246 6.965 0.656 1.00 98.31 93 SER A N 1
ATOM 779 C CA . SER A 1 93 ? -7.312 7.703 -0.035 1.00 98.31 93 SER A CA 1
ATOM 780 C C . SER A 1 93 ? -8.268 8.403 0.936 1.00 98.31 93 SER A C 1
ATOM 782 O O . SER A 1 93 ? -8.645 9.551 0.704 1.00 98.31 93 SER A O 1
ATOM 784 N N . GLU A 1 94 ? -8.601 7.762 2.058 1.00 98.50 94 GLU A N 1
ATOM 785 C CA . GLU A 1 94 ? -9.415 8.356 3.118 1.00 98.50 94 GLU A CA 1
ATOM 786 C C . GLU A 1 94 ? -8.699 9.534 3.768 1.00 98.50 94 GLU A C 1
ATOM 788 O O . GLU A 1 94 ? -9.297 10.592 3.911 1.00 98.50 94 GLU A O 1
ATOM 793 N N . ILE A 1 95 ? -7.405 9.404 4.079 1.00 98.31 95 ILE A N 1
ATOM 794 C CA . ILE A 1 95 ? -6.605 10.511 4.618 1.00 98.31 95 ILE A CA 1
ATOM 795 C C . ILE A 1 95 ? -6.591 11.702 3.647 1.00 98.31 95 ILE A C 1
ATOM 797 O O . ILE A 1 95 ? -6.750 12.843 4.089 1.00 98.31 95 ILE A O 1
ATOM 801 N N . GLU A 1 96 ? -6.410 11.467 2.341 1.00 97.25 96 GLU A N 1
ATOM 802 C CA . GLU A 1 96 ? -6.490 12.529 1.324 1.00 97.25 96 GLU A CA 1
ATOM 803 C C . GLU A 1 96 ? -7.865 13.212 1.335 1.00 97.25 96 GLU A C 1
ATOM 805 O O . GLU A 1 96 ? -7.938 14.442 1.355 1.00 97.25 96 GLU A O 1
ATOM 810 N N . LYS A 1 97 ? -8.948 12.426 1.382 1.00 97.38 97 LYS A N 1
ATOM 811 C CA . LYS A 1 97 ? -10.332 12.917 1.363 1.00 97.38 97 LYS A CA 1
ATOM 812 C C . LYS A 1 97 ? -10.706 13.687 2.632 1.00 97.38 97 LYS A C 1
ATOM 814 O O . LYS A 1 97 ? -11.214 14.798 2.535 1.00 97.38 97 LYS A O 1
ATOM 819 N N . GLU A 1 98 ? -10.437 13.123 3.806 1.00 97.19 98 GLU A N 1
ATOM 820 C CA . GLU A 1 98 ? -10.771 13.689 5.122 1.00 97.19 98 GLU A CA 1
ATOM 821 C C . GLU A 1 98 ? -10.077 15.028 5.375 1.00 97.19 98 GLU A C 1
ATOM 823 O O . GLU A 1 98 ? -10.651 15.920 5.994 1.00 97.19 98 GLU A O 1
ATOM 828 N N . ASN A 1 99 ? -8.845 15.181 4.886 1.00 95.00 99 ASN A N 1
ATOM 829 C CA . ASN A 1 99 ? -8.053 16.394 5.089 1.00 95.00 99 ASN A CA 1
ATOM 830 C C . ASN A 1 99 ? -8.092 17.341 3.881 1.00 95.00 99 ASN A C 1
ATOM 832 O O . ASN A 1 99 ? -7.502 18.417 3.944 1.00 95.00 99 ASN A O 1
ATOM 836 N N . ASN A 1 100 ? -8.759 16.950 2.789 1.00 95.69 100 ASN A N 1
ATOM 837 C CA . ASN A 1 100 ? -8.768 17.663 1.512 1.00 95.69 100 ASN A CA 1
ATOM 838 C C . ASN A 1 100 ? -7.347 17.999 1.005 1.00 95.69 100 ASN A C 1
ATOM 840 O O . ASN A 1 100 ? -7.033 19.140 0.660 1.00 95.69 100 ASN A O 1
ATOM 844 N N . ILE A 1 101 ? -6.461 16.997 0.993 1.00 94.69 101 ILE A N 1
ATOM 845 C CA . ILE A 1 101 ? -5.052 17.131 0.585 1.00 94.69 101 ILE A CA 1
ATOM 846 C C . ILE A 1 101 ? -4.654 16.082 -0.455 1.00 94.69 101 ILE A C 1
ATOM 848 O O . ILE A 1 101 ? -5.339 15.089 -0.670 1.00 94.69 101 ILE A O 1
ATOM 852 N N . VAL A 1 102 ? -3.476 16.272 -1.052 1.00 94.19 102 VAL A N 1
ATOM 853 C CA . VAL A 1 102 ? -2.772 15.232 -1.813 1.00 94.19 102 VAL A CA 1
ATOM 854 C C . VAL A 1 102 ? -1.517 14.834 -1.047 1.00 94.19 102 VAL A C 1
ATOM 856 O O . VAL A 1 102 ? -0.657 15.674 -0.769 1.00 94.19 102 VAL A O 1
ATOM 859 N N . LEU A 1 103 ? -1.387 13.552 -0.709 1.00 95.19 103 LEU A N 1
ATOM 860 C CA . LEU A 1 103 ? -0.234 13.050 0.028 1.00 95.19 103 LEU A CA 1
ATOM 861 C C . LEU A 1 103 ? 0.995 13.010 -0.881 1.00 95.19 103 LEU A C 1
ATOM 863 O O . LEU A 1 103 ? 1.100 12.223 -1.825 1.00 95.19 103 LEU A O 1
ATOM 867 N N . VAL A 1 104 ? 1.974 13.847 -0.552 1.00 94.00 104 VAL A N 1
ATOM 868 C CA . VAL A 1 104 ? 3.278 13.860 -1.216 1.00 94.00 104 VAL A CA 1
ATOM 869 C C . VAL A 1 104 ? 4.131 12.646 -0.821 1.00 94.00 104 VAL A C 1
ATOM 871 O O . VAL A 1 104 ? 3.934 12.007 0.217 1.00 94.00 104 VAL A O 1
ATOM 874 N N . ARG A 1 105 ? 5.126 12.330 -1.659 1.00 93.75 105 ARG A N 1
ATOM 875 C CA . ARG A 1 105 ? 5.926 11.098 -1.574 1.00 93.75 105 ARG A CA 1
ATOM 876 C C . ARG A 1 105 ? 6.565 10.814 -0.226 1.00 93.75 105 ARG A C 1
ATOM 878 O O . ARG A 1 105 ? 6.527 9.680 0.241 1.00 93.75 105 ARG A O 1
ATOM 885 N N . ASN A 1 106 ? 7.157 11.818 0.402 1.00 94.00 106 ASN A N 1
ATOM 886 C CA . ASN A 1 106 ? 7.801 11.643 1.702 1.00 94.00 106 ASN A CA 1
ATOM 887 C C . ASN A 1 106 ? 6.812 11.215 2.803 1.00 94.00 106 ASN A C 1
ATOM 889 O O . ASN A 1 106 ? 7.234 10.549 3.744 1.00 94.00 106 ASN A O 1
ATOM 893 N N . ILE A 1 107 ? 5.522 11.547 2.686 1.00 95.44 107 ILE A N 1
ATOM 894 C CA . ILE A 1 107 ? 4.505 11.213 3.684 1.00 95.44 107 ILE A CA 1
ATOM 895 C C . ILE A 1 107 ? 4.060 9.761 3.566 1.00 95.44 107 ILE A C 1
ATOM 897 O O . ILE A 1 107 ? 4.204 9.010 4.531 1.00 95.44 107 ILE A O 1
ATOM 901 N N . TYR A 1 108 ? 3.598 9.316 2.394 1.00 96.94 108 TYR A N 1
ATOM 902 C CA . TYR A 1 108 ? 3.159 7.922 2.259 1.00 96.94 108 TYR A CA 1
ATOM 903 C C . TYR A 1 108 ? 4.326 6.929 2.416 1.00 96.94 108 TYR A C 1
ATOM 905 O O . TYR A 1 108 ? 4.133 5.824 2.914 1.00 96.94 108 TYR A O 1
ATOM 913 N N . LEU A 1 109 ? 5.569 7.327 2.101 1.00 97.31 109 LEU A N 1
ATOM 914 C CA . LEU A 1 109 ? 6.747 6.500 2.390 1.00 97.31 109 LEU A CA 1
ATOM 915 C C . LEU A 1 109 ? 6.997 6.317 3.896 1.00 97.31 109 LEU A C 1
ATOM 917 O O . LEU A 1 109 ? 7.515 5.273 4.290 1.00 97.31 109 LEU A O 1
ATOM 921 N N . LYS A 1 110 ? 6.639 7.288 4.751 1.00 97.81 110 LYS A N 1
ATOM 922 C CA . LYS A 1 110 ? 6.695 7.104 6.214 1.00 97.81 110 LYS A CA 1
ATOM 923 C C . LYS A 1 110 ? 5.684 6.052 6.668 1.00 97.81 110 LYS A C 1
ATOM 925 O O . LYS A 1 110 ? 6.031 5.212 7.489 1.00 97.81 110 LYS A O 1
ATOM 930 N N . ILE A 1 111 ? 4.485 6.049 6.086 1.00 98.12 111 ILE A N 1
ATOM 931 C CA . ILE A 1 111 ? 3.452 5.039 6.362 1.00 98.12 111 ILE A CA 1
ATOM 932 C C . ILE A 1 111 ? 3.926 3.643 5.934 1.00 98.12 111 ILE A C 1
ATOM 934 O O . ILE A 1 111 ? 3.837 2.699 6.716 1.00 98.12 111 ILE A O 1
ATOM 938 N N . PHE A 1 112 ? 4.511 3.507 4.741 1.00 98.00 112 PHE A N 1
ATOM 939 C CA . PHE A 1 112 ? 5.038 2.218 4.278 1.00 98.00 112 PHE A CA 1
ATOM 940 C C . PHE A 1 112 ? 6.161 1.680 5.174 1.00 98.00 112 PHE A C 1
ATOM 942 O O . PHE A 1 112 ? 6.217 0.480 5.447 1.00 98.00 112 PHE A O 1
ATOM 949 N N . LYS A 1 113 ? 7.044 2.564 5.656 1.00 97.69 113 LYS A N 1
ATOM 950 C CA . LYS A 1 113 ? 8.087 2.218 6.634 1.00 97.69 113 LYS A CA 1
ATOM 951 C C . LYS A 1 113 ? 7.495 1.807 7.980 1.00 97.69 113 LYS A C 1
ATOM 953 O O . LYS A 1 113 ? 7.952 0.822 8.550 1.00 97.69 113 LYS A O 1
ATOM 958 N N . TYR A 1 114 ? 6.481 2.528 8.459 1.00 97.75 114 TYR A N 1
ATOM 959 C CA . TYR A 1 114 ? 5.764 2.184 9.685 1.00 97.75 114 TYR A CA 1
ATOM 960 C C . TYR A 1 114 ? 5.170 0.776 9.610 1.00 97.75 114 TYR A C 1
ATOM 962 O O . TYR A 1 114 ? 5.407 -0.016 10.515 1.00 97.75 114 TYR A O 1
ATOM 970 N N . LEU A 1 115 ? 4.485 0.423 8.520 1.00 97.69 115 LEU A N 1
ATOM 971 C CA . LEU A 1 115 ? 3.935 -0.926 8.353 1.00 97.69 115 LEU A CA 1
ATOM 972 C C . LEU A 1 115 ? 5.015 -1.999 8.251 1.00 97.69 115 LEU A C 1
ATOM 974 O O . LEU A 1 115 ? 4.861 -3.067 8.830 1.00 97.69 115 LEU A O 1
ATOM 978 N N . ASN A 1 116 ? 6.130 -1.711 7.575 1.00 97.12 116 ASN A N 1
ATOM 979 C CA . ASN A 1 116 ? 7.251 -2.648 7.522 1.00 97.12 116 ASN A CA 1
ATOM 980 C C . ASN A 1 116 ? 7.821 -2.937 8.920 1.00 97.12 116 ASN A C 1
ATOM 982 O O . ASN A 1 116 ? 8.154 -4.075 9.222 1.00 97.12 116 ASN A O 1
ATOM 986 N N . MET A 1 117 ? 7.921 -1.909 9.768 1.00 97.25 117 MET A N 1
ATOM 987 C CA . MET A 1 117 ? 8.331 -2.056 11.166 1.00 97.25 117 MET A CA 1
ATOM 988 C C . MET A 1 117 ? 7.273 -2.807 11.980 1.00 97.25 117 MET A C 1
ATOM 990 O O . MET A 1 117 ? 7.615 -3.708 12.737 1.00 97.25 117 MET A O 1
ATOM 994 N N . LEU A 1 118 ? 5.994 -2.467 11.803 1.00 96.44 118 LEU A N 1
ATOM 995 C CA . LEU A 1 118 ? 4.884 -3.119 12.490 1.00 96.44 118 LEU A CA 1
ATOM 996 C C . LEU A 1 118 ? 4.842 -4.623 12.184 1.00 96.44 118 LEU A C 1
ATOM 998 O O . LEU A 1 118 ? 4.675 -5.414 13.103 1.00 96.44 118 LEU A O 1
ATOM 1002 N N . GLY A 1 119 ? 5.088 -5.020 10.933 1.00 95.00 119 GLY A N 1
ATOM 1003 C CA . GLY A 1 119 ? 5.190 -6.427 10.534 1.00 95.00 119 GLY A CA 1
ATOM 1004 C C . GLY A 1 119 ? 6.390 -7.188 11.099 1.00 95.00 119 GLY A C 1
ATOM 1005 O O . GLY A 1 119 ? 6.425 -8.408 11.005 1.00 95.00 119 GLY A O 1
ATOM 1006 N N . GLY A 1 120 ? 7.359 -6.493 11.700 1.00 95.12 120 GLY A N 1
ATOM 1007 C CA . GLY A 1 120 ? 8.417 -7.118 12.498 1.00 95.12 120 GLY A CA 1
ATOM 1008 C C . GLY A 1 120 ? 8.021 -7.368 13.958 1.00 95.12 120 GLY A C 1
ATOM 1009 O O . GLY A 1 120 ? 8.730 -8.084 14.655 1.00 95.12 120 GLY A O 1
ATOM 1010 N N . ILE A 1 121 ? 6.918 -6.774 14.425 1.00 95.75 121 ILE A N 1
ATOM 1011 C CA . ILE A 1 121 ? 6.434 -6.866 15.813 1.00 95.75 121 ILE A CA 1
ATOM 1012 C C . ILE A 1 121 ? 5.199 -7.767 15.892 1.00 95.75 121 ILE A C 1
ATOM 1014 O O . ILE A 1 121 ? 5.031 -8.508 16.856 1.00 95.75 121 ILE A O 1
ATOM 1018 N N . ILE A 1 122 ? 4.329 -7.698 14.885 1.00 95.38 122 ILE A N 1
ATOM 1019 C CA . ILE A 1 122 ? 3.094 -8.478 14.802 1.00 95.38 122 ILE A CA 1
ATOM 1020 C C . ILE A 1 122 ? 2.960 -9.131 13.430 1.00 95.38 122 ILE A C 1
ATOM 1022 O O . ILE A 1 122 ? 3.462 -8.622 12.427 1.00 95.38 122 ILE A O 1
ATOM 1026 N N . ILE A 1 123 ? 2.218 -10.234 13.373 1.00 94.31 123 ILE A N 1
ATOM 1027 C CA . ILE A 1 123 ? 1.877 -10.898 12.116 1.00 94.31 123 ILE A CA 1
ATOM 1028 C C . ILE A 1 123 ? 0.792 -10.064 11.425 1.00 94.31 123 ILE A C 1
ATOM 1030 O O . ILE A 1 123 ? -0.380 -10.166 11.763 1.00 94.31 123 ILE A O 1
ATOM 1034 N N . LEU A 1 124 ? 1.164 -9.214 10.461 1.00 95.62 124 LEU A N 1
ATOM 1035 C CA . LEU A 1 124 ? 0.196 -8.343 9.769 1.00 95.62 124 LEU A CA 1
ATOM 1036 C C . LEU A 1 124 ? -0.942 -9.126 9.104 1.00 95.62 124 LEU A C 1
ATOM 1038 O O . LEU A 1 124 ? -2.059 -8.626 9.026 1.00 95.62 124 LEU A O 1
ATOM 1042 N N . ASP A 1 125 ? -0.663 -10.342 8.635 1.00 94.19 125 A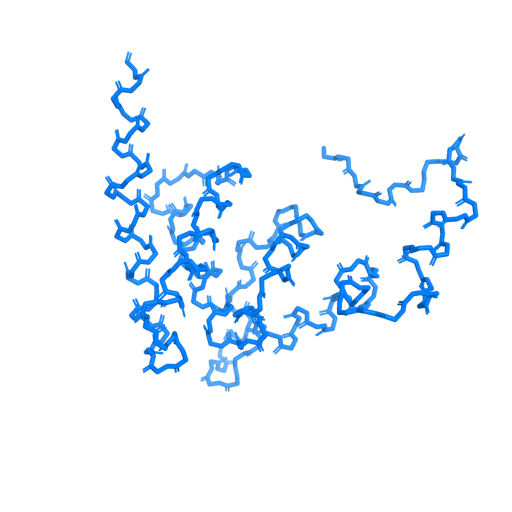SP A N 1
ATOM 1043 C CA . ASP A 1 125 ? -1.645 -11.182 7.950 1.00 94.19 125 ASP A CA 1
ATOM 1044 C C . ASP A 1 125 ? -2.801 -11.621 8.863 1.00 94.19 125 ASP A C 1
ATOM 1046 O O . ASP A 1 125 ? -3.890 -11.904 8.355 1.00 94.19 125 ASP A O 1
ATOM 1050 N N . SER A 1 126 ? -2.593 -11.635 10.188 1.00 96.06 126 SER A N 1
ATOM 1051 C CA . SER A 1 126 ? -3.624 -12.000 11.166 1.00 96.06 126 SER A CA 1
ATOM 1052 C C . SER A 1 126 ? -4.604 -10.870 11.474 1.00 96.06 126 SER A C 1
ATOM 1054 O O . SER A 1 126 ? -5.601 -11.125 12.134 1.00 96.06 126 SER A O 1
ATOM 1056 N N . LEU A 1 127 ? -4.308 -9.635 11.059 1.00 97.69 127 LEU A N 1
ATOM 1057 C CA . LEU A 1 127 ? -5.188 -8.490 11.281 1.00 97.69 127 LEU A CA 1
ATOM 1058 C C . LEU A 1 127 ? -6.280 -8.427 10.224 1.00 97.69 127 LEU A C 1
ATOM 1060 O O . LEU A 1 127 ? -6.018 -8.692 9.045 1.00 97.69 127 LEU A O 1
ATOM 1064 N N . GLU A 1 128 ? -7.467 -7.988 10.610 1.00 97.81 128 GLU A N 1
ATOM 1065 C CA . GLU A 1 128 ? -8.503 -7.629 9.651 1.00 97.81 128 GLU A CA 1
ATOM 1066 C C . GLU A 1 128 ? -8.126 -6.376 8.852 1.00 97.81 128 GLU A C 1
ATOM 1068 O O . GLU A 1 128 ? -7.232 -5.598 9.216 1.00 97.81 128 GLU A O 1
ATOM 1073 N N . GLN A 1 129 ? -8.778 -6.197 7.702 1.00 97.31 129 GLN A N 1
ATOM 1074 C CA . GLN A 1 129 ? -8.469 -5.097 6.790 1.00 97.31 129 GLN A CA 1
ATOM 1075 C C . GLN A 1 129 ? -8.662 -3.737 7.483 1.00 97.31 129 GLN A C 1
ATOM 1077 O O . GLN A 1 129 ? -7.809 -2.850 7.382 1.00 97.31 129 GLN A O 1
ATOM 1082 N N . GLU A 1 130 ? -9.748 -3.611 8.238 1.00 98.06 130 GLU A N 1
ATOM 1083 C CA . GLU A 1 130 ? -10.156 -2.426 8.988 1.00 98.06 130 GLU A CA 1
ATOM 1084 C C . GLU A 1 130 ? -9.149 -2.098 10.096 1.00 98.06 130 GLU A C 1
ATOM 1086 O O . GLU A 1 130 ? -8.750 -0.944 10.244 1.00 98.06 130 GLU A O 1
ATOM 1091 N N . GLU A 1 131 ? -8.628 -3.104 10.804 1.00 98.38 131 GLU A N 1
ATOM 1092 C CA . GLU A 1 131 ? -7.608 -2.897 11.839 1.00 98.38 131 GLU A CA 1
ATOM 1093 C C . GLU A 1 131 ? -6.317 -2.302 11.262 1.00 98.38 131 GLU A C 1
ATOM 1095 O O . GLU A 1 131 ? -5.660 -1.464 11.891 1.00 98.38 131 GLU A O 1
ATOM 1100 N N . ILE A 1 132 ? -5.925 -2.723 10.055 1.00 98.50 132 ILE A N 1
ATOM 1101 C CA . ILE A 1 132 ? -4.756 -2.167 9.366 1.00 98.50 132 ILE A CA 1
ATOM 1102 C C . ILE A 1 132 ? -5.029 -0.711 8.970 1.00 98.50 132 ILE A C 1
ATOM 1104 O O . ILE A 1 132 ? -4.166 0.148 9.190 1.00 98.50 132 ILE A O 1
ATOM 1108 N N . ILE A 1 133 ? -6.221 -0.416 8.436 1.00 98.69 133 ILE A N 1
ATOM 1109 C CA . ILE A 1 133 ? -6.649 0.950 8.091 1.00 98.69 133 ILE A CA 1
ATOM 1110 C C . ILE A 1 133 ? -6.573 1.856 9.325 1.00 98.69 133 ILE A C 1
ATOM 1112 O O . ILE A 1 133 ? -5.928 2.911 9.286 1.00 98.69 133 ILE A O 1
ATOM 1116 N N . GLU A 1 134 ? -7.148 1.426 10.447 1.00 98.56 134 GLU A N 1
ATOM 1117 C CA . GLU A 1 134 ? -7.135 2.170 11.706 1.00 98.56 134 GLU A CA 1
ATOM 1118 C C . GLU A 1 134 ? -5.715 2.427 12.215 1.00 98.56 134 GLU A C 1
ATOM 1120 O O . GLU A 1 134 ? -5.381 3.556 12.593 1.00 98.56 134 GLU A O 1
ATOM 1125 N N . LYS A 1 135 ? -4.837 1.415 12.187 1.00 98.44 135 LYS A N 1
ATOM 1126 C CA . LYS A 1 135 ? -3.431 1.572 12.599 1.00 98.44 135 LYS A CA 1
ATOM 1127 C C . LYS A 1 135 ? -2.697 2.592 11.725 1.00 98.44 135 LYS A C 1
ATOM 1129 O O . LYS A 1 135 ? -1.957 3.423 12.262 1.00 98.44 135 LYS A O 1
ATOM 1134 N N . ILE A 1 136 ? -2.923 2.584 10.409 1.00 98.50 136 ILE A N 1
ATOM 1135 C CA . ILE A 1 136 ? -2.339 3.564 9.478 1.00 98.50 136 ILE A CA 1
ATOM 1136 C C . ILE A 1 136 ? -2.834 4.977 9.790 1.00 98.50 136 ILE A C 1
ATOM 1138 O O . ILE A 1 136 ? -2.014 5.887 9.954 1.00 98.50 136 ILE A O 1
ATOM 1142 N N . LYS A 1 137 ? -4.153 5.170 9.908 1.00 98.56 137 LYS A N 1
ATOM 1143 C CA . LYS A 1 137 ? -4.756 6.482 10.192 1.00 98.56 137 LYS A CA 1
ATOM 1144 C C . LYS A 1 137 ? -4.289 7.014 11.544 1.00 98.56 137 LYS A C 1
ATOM 1146 O O . LYS A 1 137 ? -3.834 8.155 11.632 1.00 98.56 137 LYS A O 1
ATOM 1151 N N . LYS A 1 138 ? -4.276 6.169 12.579 1.00 98.31 138 LYS A N 1
ATOM 1152 C CA . LYS A 1 138 ? -3.746 6.512 13.907 1.00 98.31 138 LYS A CA 1
ATOM 1153 C C . LYS A 1 138 ? -2.286 6.951 13.837 1.00 98.31 138 LYS A C 1
ATOM 1155 O O . LYS A 1 138 ? -1.925 7.962 14.441 1.00 98.31 138 LYS A O 1
ATOM 1160 N N . TYR A 1 139 ? -1.442 6.231 13.094 1.00 98.06 139 TYR A N 1
ATOM 1161 C CA . TYR A 1 139 ? -0.043 6.615 12.910 1.00 98.06 139 TYR A CA 1
ATOM 1162 C C . TYR A 1 139 ? 0.094 7.966 12.197 1.00 98.06 139 TYR A C 1
ATOM 1164 O O . TYR A 1 139 ? 0.853 8.817 12.671 1.00 98.06 139 TYR A O 1
ATOM 1172 N N . TYR A 1 140 ? -0.655 8.183 11.112 1.00 97.94 140 TYR A N 1
ATOM 1173 C CA . TYR A 1 140 ? -0.655 9.438 10.359 1.00 97.94 140 TYR A CA 1
ATOM 1174 C C . TYR A 1 140 ? -1.053 10.626 11.241 1.00 97.94 140 TYR A C 1
ATOM 1176 O O . TYR A 1 140 ? -0.281 11.579 11.379 1.00 97.94 140 TYR A O 1
ATOM 1184 N N . TYR A 1 141 ? -2.213 10.552 11.893 1.00 96.69 141 TYR A N 1
ATOM 1185 C CA . TYR A 1 141 ? -2.731 11.660 12.689 1.00 96.69 141 TYR A CA 1
ATOM 1186 C C . TYR A 1 141 ? -1.852 11.959 13.905 1.00 96.69 141 TYR A C 1
ATOM 1188 O O . TYR A 1 141 ? -1.572 13.126 14.174 1.00 96.69 141 TYR A O 1
ATOM 1196 N N . LYS A 1 142 ? -1.335 10.929 14.588 1.00 95.50 142 LYS A N 1
ATOM 1197 C CA . LYS A 1 142 ? -0.505 11.111 15.787 1.00 95.50 142 LYS A CA 1
ATOM 1198 C C . LYS A 1 142 ? 0.929 11.558 15.487 1.00 95.50 142 LYS A C 1
ATOM 1200 O O . LYS A 1 142 ? 1.478 12.356 16.234 1.00 95.50 142 LYS A O 1
ATOM 1205 N N . ASN A 1 143 ? 1.561 11.044 14.430 1.00 93.75 143 ASN A N 1
ATOM 1206 C CA . ASN A 1 143 ? 3.011 11.209 14.232 1.00 93.75 143 ASN A CA 1
ATOM 1207 C C . ASN A 1 143 ? 3.379 12.031 13.000 1.00 93.75 143 ASN A C 1
ATOM 1209 O O . ASN A 1 143 ? 4.489 12.553 12.919 1.00 93.75 143 ASN A O 1
ATOM 1213 N N . ILE A 1 144 ? 2.503 12.121 12.003 1.00 90.75 144 ILE A N 1
ATOM 1214 C CA . ILE A 1 144 ? 2.803 12.854 10.773 1.00 90.75 144 ILE A CA 1
ATOM 1215 C C . ILE A 1 144 ? 2.133 14.222 10.814 1.00 90.75 144 ILE A C 1
ATOM 1217 O O . ILE A 1 144 ? 2.822 15.234 10.697 1.00 90.75 144 ILE A O 1
ATOM 1221 N N . MET A 1 145 ? 0.817 14.259 11.020 1.00 87.25 145 MET A N 1
ATOM 1222 C CA . MET A 1 145 ? 0.052 15.503 10.958 1.00 87.25 145 MET A CA 1
ATOM 1223 C C . MET A 1 145 ? 0.393 16.458 12.109 1.00 87.25 145 MET A C 1
ATOM 1225 O O . MET A 1 145 ? 0.589 17.648 11.875 1.00 87.25 145 MET A O 1
ATOM 1229 N N . ILE A 1 146 ? 0.514 15.950 13.341 1.00 77.50 146 ILE A N 1
ATOM 1230 C CA . ILE A 1 146 ? 0.916 16.766 14.502 1.00 77.50 146 ILE A CA 1
ATOM 1231 C C . ILE A 1 146 ? 2.293 17.396 14.272 1.00 77.50 146 ILE A C 1
ATOM 1233 O O . ILE A 1 146 ? 2.448 18.605 14.418 1.00 77.50 146 ILE A O 1
ATOM 1237 N N . ASN A 1 147 ? 3.265 16.608 13.811 1.00 73.19 147 ASN A N 1
ATOM 1238 C CA . ASN A 1 147 ? 4.612 17.110 13.544 1.00 73.19 147 ASN A CA 1
ATOM 1239 C C . ASN A 1 147 ? 4.640 18.176 12.439 1.00 73.19 147 ASN A C 1
ATOM 1241 O O . ASN A 1 147 ? 5.459 19.080 12.500 1.00 73.19 147 ASN A O 1
ATOM 1245 N N . GLN A 1 148 ? 3.737 18.129 11.454 1.00 73.00 148 GLN A N 1
ATOM 1246 C CA . GLN A 1 148 ? 3.618 19.199 10.456 1.00 73.00 148 GLN A CA 1
ATOM 1247 C C . GLN A 1 148 ? 3.010 20.490 11.020 1.00 73.00 148 GLN A C 1
ATOM 1249 O O . GLN A 1 148 ? 3.351 21.569 10.544 1.00 73.00 148 GLN A O 1
ATOM 1254 N N . LYS A 1 149 ? 2.118 20.399 12.015 1.00 63.59 149 LYS A N 1
ATOM 1255 C CA . LYS A 1 149 ? 1.538 21.576 12.684 1.00 63.59 149 LYS A CA 1
ATOM 1256 C C . LYS A 1 149 ? 2.534 22.275 13.612 1.00 63.59 149 LYS A C 1
ATOM 1258 O O . LYS A 1 149 ? 2.460 23.487 13.731 1.00 63.59 149 LYS A O 1
ATOM 1263 N N . LEU A 1 150 ? 3.458 21.531 14.223 1.00 52.41 150 LEU A N 1
ATOM 1264 C CA . LEU A 1 150 ? 4.487 22.062 15.131 1.00 52.41 150 LEU A CA 1
ATOM 1265 C C . LEU A 1 150 ? 5.669 22.748 14.418 1.00 52.41 150 LEU A C 1
ATOM 1267 O O . LEU A 1 150 ? 6.502 23.350 15.082 1.00 52.41 150 LEU A O 1
ATOM 1271 N N . ILE A 1 151 ? 5.771 22.626 13.089 1.00 52.28 151 ILE A N 1
ATOM 1272 C CA . ILE A 1 151 ? 6.840 23.235 12.268 1.00 52.28 151 ILE A CA 1
ATOM 1273 C C . ILE A 1 151 ? 6.359 24.551 11.608 1.00 52.28 151 ILE A C 1
ATOM 1275 O O . ILE A 1 151 ? 7.082 25.150 10.815 1.00 52.28 151 ILE A O 1
ATOM 1279 N N . LYS A 1 152 ? 5.137 25.007 11.910 1.00 44.06 152 LYS A N 1
ATOM 1280 C CA . LYS A 1 152 ? 4.657 26.349 11.544 1.00 44.06 152 LYS A CA 1
ATOM 1281 C C . LYS A 1 152 ? 5.001 27.346 12.637 1.00 44.06 152 LYS A C 1
ATOM 1283 O O . LYS A 1 152 ? 5.343 28.483 12.258 1.00 44.06 152 LYS A O 1
#

Sequence (152 aa):
MQYRTKINEENIKESKILFSYFFKNSGKRILVINPLTRLWWVGRQVYDSSNTENPFYALEFLKRDFGTKVLNLFSYNYANNPKITRAILVALSEIEKENNIVLVRNIYLKIFKYLNMLGGIIILDSLEQEEIIEKIKKYYYKNIMINQKLIK

Foldseek 3Di:
DDDPDPPPVVDDDPVNCCQQANPPDDDPLNCLRHPVSVVVQLCVLQADPVPPPCRNVLCQLCPPPNSVVSNLLSVDPVSVHSLLVSLLSVLQNVVCVVVVHRDDDVLSSVLSVVVSVVCVVDVPVPDGSVVSSVVSNCCCVVPPVVVVVVVD

Radius of gyration: 16.89 Å; Cα contacts (8 Å, |Δi|>4): 129; chains: 1; bounding box: 40×39×45 Å

Organism: NCBI:txid209882

pLDDT: mean 89.0, std 13.19, range [41.75, 98.69]

Secondary structure (DSSP, 8-state):
---TT---GGG--HHHHHHHHS--S-STTHHHHSHHHHHHHHHHHH--TT-SS-TTGGGGGGGSSHHHHHHHHTTSGGGGSHHHHHHHHHHHHHHHHHHT----HHHHHHHHHHHHHHTTTS-GGGS-HHHHHHHHHHHIIIIIIHHHHTT-

Nearest PDB structures (foldseek):
  3whk-assembly7_G  TM=4.407E-01  e=6.188E+00  Pyrococcus furiosus DSM 3638
  3whk-assembly8_H  TM=4.327E-01  e=6.188E+00  Pyrococcus furiosus DSM 3638
  3whk-assembly5_E  TM=4.322E-01  e=8.343E+00  Pyrococcus furiosus DSM 3638

Mean predicted aligned error: 5.61 Å

InterPro domains:
  IPR045920 Protein of unknown function DUF6339 [PF19866] (2-138)

Solvent-accessible surface area (backbone atoms only — not comparable to full-atom values): 8843 Å² total; per-residue (Å²): 136,83,62,95,77,62,85,49,83,93,73,73,50,68,69,56,50,42,67,38,73,42,85,81,62,94,52,80,66,48,46,46,58,20,78,68,50,24,52,55,54,50,48,65,36,37,51,36,88,86,40,81,90,53,34,53,66,35,47,65,50,45,77,60,64,40,68,60,53,49,40,63,53,64,71,40,78,67,48,75,39,38,59,56,38,28,21,52,30,41,38,54,33,48,53,22,61,78,67,73,51,79,84,51,70,77,56,57,50,51,53,54,50,49,52,58,54,46,51,74,77,42,70,63,87,80,51,55,48,64,59,50,22,50,52,51,49,53,47,40,55,66,63,47,51,48,55,58,64,75,74,111